Protein AF-A0A3P6FSD1-F1 (afdb_monomer)

Foldseek 3Di:
DDADDPVVQVVVCVVVVHQKGWGQHPVVRFIKMWGADPVGDIDIDGPDPPPPPPPVPPDPPPPPPPDDDD

InterPro domains:
  IPR032528 Sigma 54 modulation/S30EA ribosomal protein, C-terminal [PF16321] (1-44)
  IPR038416 Sigma 54 modulation/S30EA ribosomal protein, C-terminal domain superfamily [G3DSA:3.30.505.50] (3-55)
  IPR050574 HPF/YfiA ribosome-associated [PTHR33231] (1-57)

pLDDT: mean 75.65, std 14.51, range [46.25, 90.06]

Nearest PDB structures (foldseek):
  3ka5-assembly1_A  TM=9.451E-01  e=5.118E-06  Clostridium acetobutylicum
  3k2t-assembly1_A  TM=9.734E-01  e=4.758E-05  Listeria monocytogenes
  6t7o-assembly1_B  TM=9.324E-01  e=3.210E-05  Staphylococcus aureus subsp. aureus NCTC 8325
  3lyv-assembly1_B-2  TM=9.291E-01  e=1.549E-04  Streptococcus pyogenes serotype M6
  5nko-assembly1_B  TM=9.179E-01  e=1.045E-04  Staphylococcus aureus subsp. aureus NCTC 8325

Radius of gyration: 21.87 Å; Cα contacts (8 Å, |Δi|>4): 76; chains: 1; bounding box: 23×66×45 Å

Secondary structure (DSSP, 8-state):
---B-HHHHHHHHHHHT-SEEEEEBTTT-SEEEEEE-TTSSEEEE-------------------------

Organism: Brassica oleracea (NCBI:txid3712)

Sequence (70 aa):
MPPLAVAEAVEQLELVAHDFYGFQNEETGEINIVYKRREGGYGLIIPKKDGKSEKVEPLPTEQLNERSVA

Solvent-accessible surface area (backbone atoms only — not comparable to full-atom values): 4600 Å² total; per-residue (Å²): 130,80,61,39,52,74,68,57,48,50,53,50,26,62,75,70,70,49,61,65,37,78,45,32,30,59,90,78,68,43,58,34,34,41,32,62,44,94,90,62,62,75,46,79,44,71,71,70,87,66,85,67,79,69,71,72,70,74,73,78,81,77,76,77,72,84,74,80,89,135

Mean predicted aligned error: 13.05 Å

Structure (mmCIF, N/CA/C/O backbone):
data_AF-A0A3P6FSD1-F1
#
_entry.id   AF-A0A3P6FSD1-F1
#
loop_
_atom_site.group_PDB
_atom_site.id
_atom_site.type_symbol
_atom_site.label_atom_id
_atom_site.label_alt_id
_atom_site.label_comp_id
_atom_site.label_asym_id
_atom_site.label_entity_id
_atom_site.label_seq_id
_atom_site.pdbx_PDB_ins_code
_atom_site.Cartn_x
_atom_site.Cartn_y
_atom_site.Cartn_z
_atom_site.occupancy
_atom_site.B_iso_or_equiv
_atom_site.auth_seq_id
_atom_site.auth_comp_id
_atom_site.auth_asym_id
_atom_site.auth_atom_id
_atom_site.pdbx_PDB_model_num
ATOM 1 N N . MET A 1 1 ? 1.971 12.432 7.282 1.00 60.44 1 MET A N 1
ATOM 2 C CA . MET A 1 1 ? 2.102 11.803 5.953 1.00 60.44 1 MET A CA 1
ATOM 3 C C . MET A 1 1 ? 0.770 12.006 5.257 1.00 60.44 1 MET A C 1
ATOM 5 O O . MET A 1 1 ? -0.234 11.840 5.943 1.00 60.44 1 MET A O 1
ATOM 9 N N . PRO A 1 2 ? 0.733 12.466 4.000 1.00 74.38 2 PRO A N 1
ATOM 10 C CA . PRO A 1 2 ? -0.528 12.561 3.280 1.00 74.38 2 PRO A CA 1
ATOM 11 C C . PRO A 1 2 ? -1.106 11.150 3.089 1.00 74.38 2 PRO A C 1
ATOM 13 O O . PRO A 1 2 ? -0.333 10.217 2.848 1.00 74.38 2 PRO A O 1
ATOM 16 N N . PRO A 1 3 ? -2.425 10.971 3.247 1.00 80.38 3 PRO A N 1
ATOM 17 C CA . PRO A 1 3 ? -3.067 9.732 2.852 1.00 80.38 3 PRO A CA 1
ATOM 18 C C . PRO A 1 3 ? -2.960 9.550 1.329 1.00 80.38 3 PRO A C 1
ATOM 20 O O . PRO A 1 3 ? -2.927 10.530 0.586 1.00 80.38 3 PRO A O 1
ATOM 23 N N . LEU A 1 4 ? -2.854 8.300 0.888 1.00 88.44 4 LEU A N 1
ATOM 24 C CA . LEU A 1 4 ? -2.653 7.888 -0.500 1.00 88.44 4 LEU A CA 1
ATOM 25 C C . LEU A 1 4 ? -3.652 6.786 -0.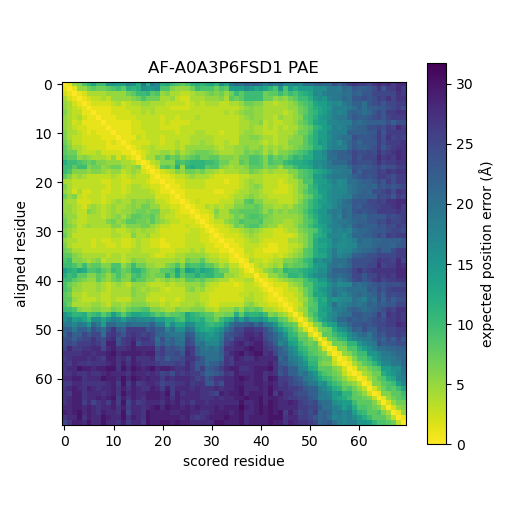859 1.00 88.44 4 LEU A C 1
ATOM 27 O O . LEU A 1 4 ? -3.982 5.929 -0.031 1.00 88.44 4 LEU A O 1
ATOM 31 N N . ALA A 1 5 ? -4.096 6.776 -2.111 1.00 87.75 5 ALA A N 1
ATOM 32 C CA . ALA A 1 5 ? -4.854 5.665 -2.661 1.00 87.75 5 ALA A CA 1
ATOM 33 C C . ALA A 1 5 ? -3.960 4.427 -2.858 1.00 87.75 5 ALA A C 1
ATOM 35 O O . ALA A 1 5 ? -2.740 4.519 -3.011 1.00 87.75 5 ALA A O 1
ATOM 36 N N . VAL A 1 6 ? -4.583 3.244 -2.902 1.00 85.69 6 VAL A N 1
ATOM 37 C CA . VAL A 1 6 ? -3.872 1.972 -3.130 1.00 85.69 6 VAL A CA 1
ATOM 38 C C . VAL A 1 6 ? -3.122 1.978 -4.468 1.00 85.69 6 VAL A C 1
ATOM 40 O O . VAL A 1 6 ? -2.013 1.460 -4.540 1.00 85.69 6 VAL A O 1
ATOM 43 N N . ALA A 1 7 ? -3.711 2.572 -5.510 1.00 86.50 7 ALA A N 1
ATOM 44 C CA . ALA A 1 7 ? -3.100 2.669 -6.835 1.00 86.50 7 ALA A CA 1
ATOM 45 C C . ALA A 1 7 ? -1.822 3.525 -6.812 1.00 86.50 7 ALA A C 1
ATOM 47 O O . ALA A 1 7 ? -0.768 3.057 -7.232 1.00 86.50 7 ALA A O 1
ATOM 48 N N . GLU A 1 8 ? -1.890 4.709 -6.201 1.00 88.88 8 GLU A N 1
ATOM 49 C CA . GLU A 1 8 ? -0.741 5.609 -6.038 1.00 88.88 8 GLU A CA 1
ATOM 50 C C . GLU A 1 8 ? 0.391 4.931 -5.252 1.00 88.88 8 GLU A C 1
ATOM 52 O O . GLU A 1 8 ? 1.569 5.047 -5.583 1.00 88.88 8 GLU A O 1
ATOM 57 N N . ALA A 1 9 ? 0.045 4.166 -4.213 1.00 88.12 9 ALA A N 1
ATOM 58 C CA . ALA A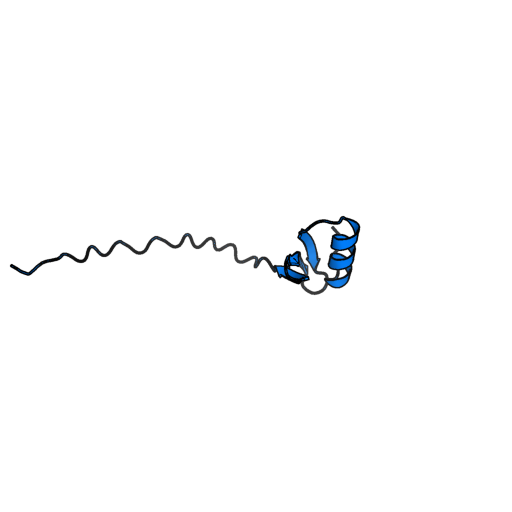 1 9 ? 1.014 3.407 -3.432 1.00 88.12 9 ALA A CA 1
ATOM 59 C C . ALA A 1 9 ? 1.725 2.313 -4.251 1.00 88.12 9 ALA A C 1
ATOM 61 O O . ALA A 1 9 ? 2.898 2.032 -3.998 1.00 88.12 9 ALA A O 1
ATOM 62 N N . VAL A 1 10 ? 1.046 1.704 -5.231 1.00 86.94 10 VAL A N 1
ATOM 63 C CA . VAL A 1 10 ? 1.668 0.760 -6.175 1.00 86.94 10 VAL A CA 1
ATOM 64 C C . VAL A 1 10 ? 2.652 1.493 -7.078 1.00 86.94 10 VAL A C 1
ATOM 66 O O . VAL A 1 10 ? 3.784 1.038 -7.214 1.00 86.94 10 VAL A O 1
ATOM 69 N N . GLU A 1 11 ? 2.278 2.649 -7.624 1.00 88.31 11 GLU A N 1
ATOM 70 C CA . GLU A 1 11 ? 3.182 3.450 -8.457 1.00 88.31 11 GLU A CA 1
ATOM 71 C C . GLU A 1 11 ? 4.439 3.861 -7.684 1.00 88.31 11 GLU A C 1
ATOM 73 O O . GLU A 1 11 ? 5.555 3.726 -8.185 1.00 88.31 11 GLU A O 1
ATOM 78 N N . GLN A 1 12 ? 4.289 4.277 -6.423 1.00 86.56 12 GLN A N 1
ATOM 79 C CA . GLN A 1 12 ? 5.432 4.577 -5.558 1.00 86.56 12 GLN A CA 1
ATOM 80 C C . GLN A 1 12 ? 6.293 3.336 -5.280 1.00 86.56 12 GLN A C 1
ATOM 82 O O . GLN A 1 12 ? 7.519 3.426 -5.311 1.00 86.56 12 GLN A O 1
ATOM 87 N N . LEU A 1 13 ? 5.690 2.165 -5.055 1.00 86.56 13 LEU A N 1
ATOM 88 C CA . LEU A 1 13 ? 6.432 0.911 -4.894 1.00 86.56 13 LEU A CA 1
ATOM 89 C C . LEU A 1 13 ? 7.294 0.602 -6.130 1.00 86.56 13 LEU A C 1
ATOM 91 O O . LEU A 1 13 ? 8.450 0.194 -5.989 1.00 86.56 13 LEU A O 1
ATOM 95 N N . GLU A 1 14 ? 6.757 0.828 -7.329 1.00 84.69 14 GLU A N 1
ATOM 96 C CA . GLU A 1 14 ? 7.472 0.613 -8.590 1.00 84.69 14 GLU A CA 1
ATOM 97 C C . GLU A 1 14 ? 8.579 1.644 -8.827 1.00 84.69 14 GLU A C 1
ATOM 99 O O . GLU A 1 14 ? 9.668 1.275 -9.268 1.00 84.69 14 GLU A O 1
ATOM 104 N N . LEU A 1 15 ? 8.343 2.910 -8.472 1.00 85.19 15 LEU A N 1
ATOM 105 C CA . LEU A 1 15 ? 9.325 3.992 -8.597 1.00 85.19 15 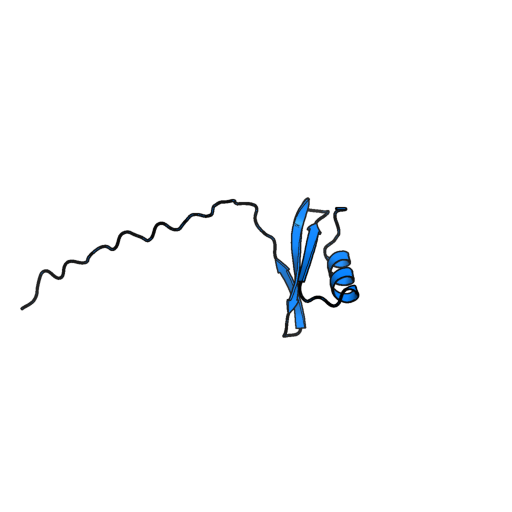LEU A CA 1
ATOM 106 C C . LEU A 1 15 ? 10.529 3.815 -7.666 1.00 85.19 15 LEU A C 1
ATOM 108 O O . LEU A 1 15 ? 11.660 4.094 -8.062 1.00 85.19 15 LEU A O 1
ATOM 112 N N . VAL A 1 16 ? 10.302 3.352 -6.434 1.00 83.25 16 VAL A N 1
ATOM 113 C CA . VAL A 1 16 ? 11.374 3.117 -5.448 1.00 83.25 16 VAL A CA 1
ATOM 114 C C . VAL A 1 16 ? 12.003 1.720 -5.635 1.00 83.25 16 VAL A C 1
ATOM 116 O O . VAL A 1 16 ? 13.031 1.420 -5.033 1.00 83.25 16 VAL A O 1
ATOM 119 N N . ALA A 1 17 ? 11.428 0.867 -6.493 1.00 78.06 17 ALA A N 1
ATOM 120 C CA . ALA A 1 17 ? 11.885 -0.500 -6.760 1.00 78.06 17 ALA A CA 1
ATOM 121 C C . ALA A 1 17 ? 12.051 -1.360 -5.486 1.00 78.06 17 ALA A C 1
ATOM 123 O O . ALA A 1 17 ? 12.965 -2.180 -5.387 1.00 78.06 17 ALA A O 1
ATOM 124 N N . HIS A 1 18 ? 11.160 -1.174 -4.508 1.00 82.25 18 HIS A N 1
ATOM 125 C CA . HIS A 1 18 ? 11.132 -1.942 -3.260 1.00 82.25 18 HIS A CA 1
ATOM 126 C C . HIS A 1 18 ? 10.073 -3.052 -3.299 1.00 82.25 18 HIS A C 1
ATOM 128 O O . HIS A 1 18 ? 9.068 -2.955 -3.997 1.00 82.25 18 HIS A O 1
ATOM 134 N N . ASP A 1 19 ? 10.261 -4.103 -2.498 1.00 83.19 19 ASP A N 1
ATOM 135 C CA . ASP A 1 19 ? 9.287 -5.198 -2.391 1.00 83.19 19 ASP A CA 1
ATOM 136 C C . ASP A 1 19 ? 8.064 -4.860 -1.522 1.00 83.19 19 ASP A C 1
ATOM 138 O O . ASP A 1 19 ? 7.032 -5.516 -1.659 1.00 83.19 19 ASP A O 1
ATOM 142 N N . PHE A 1 20 ? 8.157 -3.855 -0.643 1.00 87.88 20 PHE A N 1
ATOM 143 C CA . PHE A 1 20 ? 7.111 -3.477 0.315 1.00 87.88 20 PHE A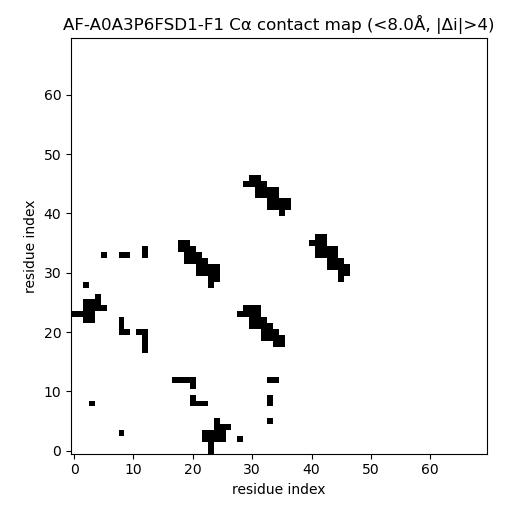 CA 1
ATOM 144 C C . PHE A 1 20 ? 6.987 -1.954 0.411 1.00 87.88 20 PHE A C 1
ATOM 146 O O . PHE A 1 20 ? 7.996 -1.260 0.538 1.00 87.88 20 PHE A O 1
ATOM 153 N N . TYR A 1 21 ? 5.757 -1.445 0.427 1.00 88.69 21 TYR A N 1
ATOM 154 C CA . TYR A 1 21 ? 5.456 -0.027 0.589 1.00 88.69 21 TYR A CA 1
ATOM 155 C C . TYR A 1 21 ? 4.283 0.163 1.555 1.00 88.69 21 TYR A C 1
ATOM 157 O O . TYR A 1 21 ? 3.175 -0.315 1.318 1.00 88.69 21 TYR A O 1
ATOM 165 N N . GLY A 1 22 ? 4.542 0.834 2.678 1.00 88.44 22 GLY A N 1
ATOM 166 C CA . GLY A 1 22 ? 3.531 1.171 3.679 1.00 88.44 22 GLY A CA 1
ATOM 167 C C . GLY A 1 22 ? 2.981 2.574 3.451 1.00 88.44 22 GLY A C 1
ATOM 168 O O . GLY A 1 22 ? 3.753 3.525 3.356 1.00 88.44 22 GLY A O 1
ATOM 169 N N . PHE A 1 23 ? 1.661 2.711 3.405 1.00 88.88 23 PHE A N 1
ATOM 170 C CA . PHE A 1 23 ? 0.972 3.981 3.201 1.00 88.88 23 PHE A CA 1
ATOM 171 C C . PHE A 1 23 ? -0.274 4.076 4.079 1.00 88.88 23 PHE A C 1
ATOM 173 O O . PHE A 1 23 ? -0.779 3.076 4.583 1.00 88.88 23 PHE A O 1
ATOM 180 N N . GLN A 1 24 ? -0.770 5.292 4.283 1.00 88.50 24 GLN A N 1
ATOM 181 C CA . GLN A 1 24 ? -2.057 5.508 4.930 1.00 88.50 24 GLN A CA 1
ATOM 182 C C . GLN A 1 24 ? -3.130 5.591 3.847 1.00 88.50 24 GLN A C 1
ATOM 184 O O .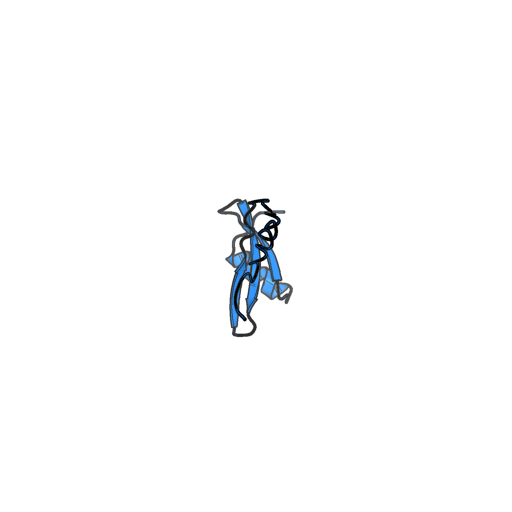 GLN A 1 24 ? -3.042 6.455 2.984 1.00 88.50 24 GLN A O 1
ATOM 189 N N . ASN A 1 25 ? -4.115 4.704 3.879 1.00 86.75 25 ASN A N 1
ATOM 190 C CA . ASN A 1 25 ? -5.218 4.691 2.929 1.00 86.75 25 ASN A CA 1
ATOM 191 C C . ASN A 1 25 ? -6.113 5.928 3.137 1.00 86.75 25 ASN A C 1
ATOM 193 O O . ASN A 1 25 ? -6.479 6.228 4.273 1.00 86.75 25 ASN A O 1
ATOM 197 N N . GLU A 1 26 ? -6.460 6.650 2.067 1.00 87.31 26 GLU A N 1
ATOM 198 C CA . GLU A 1 26 ? -7.322 7.841 2.169 1.00 87.31 26 GLU A CA 1
ATOM 199 C C . GLU A 1 26 ? -8.799 7.533 2.432 1.00 87.31 26 GLU A C 1
ATOM 201 O O . GLU A 1 26 ? -9.471 8.312 3.102 1.00 87.31 26 GLU A O 1
ATOM 206 N N . GLU A 1 27 ? -9.291 6.392 1.954 1.00 83.31 27 GLU A N 1
ATOM 207 C CA . GLU A 1 27 ? -10.688 5.979 2.089 1.00 83.31 27 GLU A CA 1
ATOM 208 C C . GLU A 1 27 ? -10.986 5.469 3.501 1.00 83.31 27 GLU A C 1
ATOM 210 O O . GLU A 1 27 ? -12.036 5.767 4.068 1.00 83.31 27 GLU A O 1
ATOM 215 N N . THR A 1 28 ? -10.062 4.698 4.086 1.00 80.56 28 THR A N 1
ATOM 216 C CA . THR A 1 28 ? -10.244 4.108 5.424 1.00 80.56 28 THR A CA 1
ATOM 217 C C . THR A 1 28 ? -9.517 4.873 6.527 1.00 80.56 28 THR A C 1
ATOM 219 O O . THR A 1 28 ? -9.837 4.720 7.704 1.00 80.56 28 THR A O 1
ATOM 222 N N . GLY A 1 29 ? -8.520 5.690 6.179 1.00 83.69 29 GLY A N 1
ATOM 223 C CA . GLY A 1 29 ? -7.633 6.346 7.140 1.00 83.69 29 GLY A CA 1
ATOM 224 C C . GLY A 1 29 ? -6.669 5.391 7.856 1.00 83.69 29 GLY A C 1
ATOM 225 O O . GLY A 1 29 ? -5.934 5.831 8.746 1.00 83.69 29 GLY A O 1
ATOM 226 N N . GLU A 1 30 ? -6.658 4.104 7.498 1.00 84.75 30 GLU A N 1
ATOM 227 C CA . GLU A 1 30 ? -5.833 3.067 8.122 1.00 84.75 30 GLU A CA 1
ATOM 228 C C . GLU A 1 30 ? -4.476 2.914 7.427 1.00 84.75 30 GLU A C 1
ATOM 230 O O . GLU A 1 30 ? -4.291 3.313 6.280 1.00 84.75 30 GLU A O 1
ATOM 235 N N . ILE A 1 31 ? -3.498 2.338 8.131 1.00 86.75 31 ILE A N 1
ATOM 236 C CA . ILE A 1 31 ? -2.210 1.995 7.521 1.00 86.75 31 ILE A CA 1
ATOM 237 C C . ILE A 1 31 ? -2.394 0.711 6.726 1.00 86.75 31 ILE A C 1
ATOM 239 O O . ILE A 1 31 ? -2.807 -0.290 7.295 1.00 86.75 31 ILE A O 1
ATOM 243 N N . ASN A 1 32 ? -2.018 0.728 5.453 1.00 90.00 32 ASN A N 1
ATOM 244 C CA . ASN A 1 32 ? -1.980 -0.430 4.577 1.00 90.00 32 ASN A CA 1
ATOM 245 C C . ASN A 1 32 ? -0.553 -0.628 4.056 1.00 90.00 32 ASN A C 1
ATOM 247 O O . ASN A 1 32 ? 0.211 0.323 3.907 1.00 90.00 32 ASN A O 1
ATOM 251 N N . ILE A 1 33 ? -0.181 -1.870 3.767 1.00 89.81 33 ILE A N 1
ATOM 252 C CA . ILE A 1 33 ? 1.128 -2.208 3.205 1.00 89.81 33 ILE A CA 1
ATOM 253 C C . ILE A 1 33 ? 0.903 -2.974 1.909 1.00 89.81 33 ILE A C 1
ATOM 255 O O . ILE A 1 33 ? 0.338 -4.066 1.926 1.00 89.81 33 ILE A O 1
ATOM 259 N N . VAL A 1 34 ? 1.336 -2.411 0.786 1.00 90.06 34 VAL A N 1
ATOM 260 C CA . VAL A 1 34 ? 1.351 -3.106 -0.502 1.00 90.06 34 VAL A CA 1
ATOM 261 C C . VAL A 1 34 ? 2.701 -3.785 -0.706 1.00 90.06 34 VAL A C 1
ATOM 263 O O . VAL A 1 34 ? 3.736 -3.256 -0.303 1.00 90.06 34 VAL A O 1
ATOM 266 N N . TYR A 1 35 ? 2.701 -4.981 -1.288 1.00 90.00 35 TYR A N 1
ATOM 267 C CA . TYR A 1 35 ? 3.923 -5.727 -1.570 1.00 90.00 35 TYR A CA 1
ATOM 268 C C . TYR A 1 35 ? 3.859 -6.470 -2.899 1.00 90.00 35 TYR A C 1
ATOM 270 O O . TYR A 1 35 ? 2.784 -6.867 -3.358 1.00 90.00 35 TYR A O 1
ATOM 278 N N . LYS A 1 36 ? 5.022 -6.686 -3.515 1.00 87.75 36 LYS A N 1
ATOM 279 C CA . LYS A 1 36 ? 5.140 -7.422 -4.776 1.00 87.75 36 LYS A CA 1
ATOM 280 C C . LYS A 1 36 ? 5.281 -8.920 -4.511 1.00 87.75 36 LYS A C 1
ATOM 282 O O . LYS A 1 36 ? 6.103 -9.353 -3.706 1.00 87.75 36 LYS A O 1
ATOM 287 N N . ARG A 1 37 ? 4.476 -9.744 -5.186 1.00 86.44 37 ARG A N 1
ATOM 288 C CA . ARG A 1 37 ? 4.566 -11.210 -5.088 1.00 86.44 37 ARG A CA 1
ATOM 289 C C . ARG A 1 37 ? 5.627 -11.743 -6.048 1.00 86.44 37 ARG A C 1
ATOM 291 O O . ARG A 1 37 ? 5.723 -11.295 -7.188 1.00 86.44 37 ARG A O 1
ATOM 298 N N . ARG A 1 38 ? 6.371 -12.768 -5.613 1.00 79.19 38 ARG A N 1
ATOM 299 C CA . ARG A 1 38 ? 7.370 -13.457 -6.455 1.00 79.19 38 ARG A CA 1
ATOM 300 C C . ARG A 1 38 ? 6.763 -14.149 -7.680 1.00 79.19 38 ARG A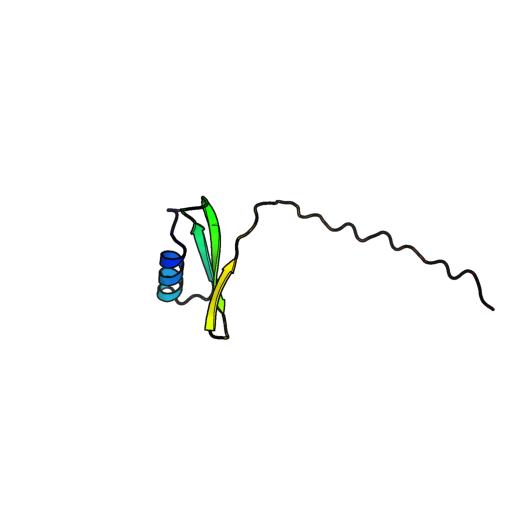 C 1
ATOM 302 O O . ARG A 1 38 ? 7.431 -14.241 -8.699 1.00 79.19 38 ARG A O 1
ATOM 309 N N . GLU A 1 39 ? 5.512 -14.598 -7.591 1.00 79.19 39 GLU A N 1
ATOM 310 C CA . GLU A 1 39 ? 4.781 -15.243 -8.697 1.00 79.19 39 GLU A CA 1
ATOM 311 C C . GLU A 1 39 ? 4.087 -14.244 -9.644 1.00 79.19 39 GLU A C 1
ATOM 313 O O . GLU A 1 39 ? 3.377 -14.646 -10.560 1.00 79.19 39 GLU A O 1
ATOM 318 N N . GLY A 1 40 ? 4.300 -12.939 -9.448 1.00 77.31 40 GLY A N 1
ATOM 319 C CA . GLY A 1 40 ? 3.577 -11.888 -10.158 1.00 77.31 40 GLY A CA 1
ATOM 320 C C . GLY A 1 40 ? 2.310 -11.454 -9.416 1.00 77.31 40 GLY A C 1
ATOM 321 O O . GLY A 1 40 ? 1.658 -12.229 -8.715 1.00 77.31 40 GLY A O 1
ATOM 322 N N . GLY A 1 41 ? 1.986 -10.170 -9.543 1.00 84.81 41 GLY 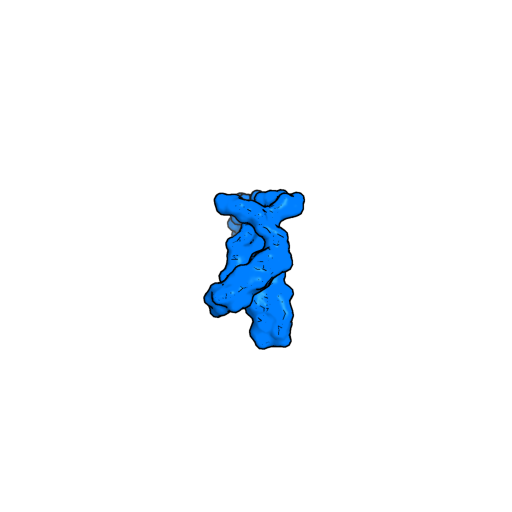A N 1
ATOM 323 C CA . GLY A 1 41 ? 0.874 -9.528 -8.844 1.00 84.81 41 GLY A CA 1
ATOM 324 C C . GLY A 1 41 ? 1.278 -8.818 -7.550 1.00 84.81 41 GLY A C 1
ATOM 325 O O . GLY A 1 41 ? 2.412 -8.913 -7.074 1.00 84.81 41 GLY A O 1
ATOM 326 N N . TYR A 1 42 ? 0.312 -8.099 -6.984 1.00 88.00 42 TYR A N 1
ATOM 327 C CA . TYR A 1 42 ? 0.475 -7.289 -5.780 1.00 88.00 42 TYR A CA 1
ATOM 328 C C . TYR A 1 42 ? -0.400 -7.854 -4.663 1.00 88.00 42 TYR A C 1
ATOM 330 O O . TYR A 1 42 ? -1.515 -8.320 -4.904 1.00 88.00 42 TYR A O 1
ATOM 338 N N . GLY A 1 43 ? 0.117 -7.847 -3.441 1.00 88.81 43 GLY A N 1
ATOM 339 C CA . GLY A 1 43 ? -0.642 -8.156 -2.238 1.00 88.81 43 GLY A CA 1
ATOM 340 C C . GLY A 1 43 ? -0.841 -6.905 -1.392 1.00 88.81 43 GLY A C 1
ATOM 341 O O . GLY A 1 43 ? 0.025 -6.036 -1.355 1.00 88.81 43 GLY A O 1
ATOM 342 N N . LEU A 1 44 ? -1.973 -6.831 -0.694 1.00 87.69 44 LEU A N 1
ATOM 343 C CA . LEU A 1 44 ? -2.287 -5.766 0.253 1.00 87.69 44 LEU A CA 1
ATOM 344 C C . LEU A 1 44 ? -2.411 -6.369 1.655 1.00 87.69 44 LEU A C 1
ATOM 346 O O . LEU A 1 44 ? -3.150 -7.331 1.859 1.00 87.69 44 LEU A O 1
ATOM 350 N N . ILE A 1 45 ? -1.685 -5.811 2.616 1.00 88.81 45 ILE A N 1
ATOM 351 C CA . ILE A 1 45 ? -1.741 -6.166 4.034 1.00 88.81 45 ILE A CA 1
ATOM 352 C C . ILE A 1 45 ? -2.404 -5.006 4.766 1.00 88.81 45 ILE A C 1
ATOM 354 O O . ILE A 1 45 ? -1.943 -3.870 4.682 1.00 88.81 45 ILE A O 1
ATOM 358 N N . ILE A 1 46 ? -3.469 -5.304 5.504 1.00 85.31 46 ILE A N 1
ATOM 359 C CA . ILE A 1 46 ? -4.187 -4.338 6.337 1.00 85.31 46 ILE A CA 1
ATOM 360 C C . ILE A 1 46 ? -3.920 -4.721 7.799 1.00 85.31 46 ILE A C 1
ATOM 362 O O . ILE A 1 46 ? -4.537 -5.670 8.297 1.00 85.31 46 ILE A O 1
ATOM 366 N N . PRO A 1 47 ? -2.963 -4.076 8.493 1.00 80.38 47 PRO A N 1
ATOM 367 C CA . PRO A 1 47 ? -2.786 -4.254 9.927 1.00 80.38 47 PRO A CA 1
ATOM 368 C C . PRO A 1 47 ? -4.054 -3.828 10.672 1.00 80.38 47 PRO A C 1
ATOM 370 O O . PRO A 1 47 ? -4.343 -2.643 10.821 1.00 80.38 47 PRO A O 1
ATOM 373 N N . LYS A 1 48 ? -4.800 -4.804 11.193 1.00 78.19 48 LYS A N 1
ATOM 374 C CA . LYS A 1 48 ? -5.900 -4.521 12.114 1.00 78.19 48 LYS A CA 1
ATOM 375 C C . LYS A 1 48 ? -5.327 -3.941 13.402 1.00 78.19 48 LYS A C 1
ATOM 377 O O . LYS A 1 48 ? -4.520 -4.584 14.069 1.00 78.19 48 LYS A O 1
ATOM 382 N N . LYS A 1 49 ? -5.799 -2.756 13.789 1.00 64.12 49 LYS A N 1
ATOM 383 C CA . LYS A 1 49 ? -5.543 -2.118 15.093 1.00 64.12 49 LYS A CA 1
ATOM 384 C C . LYS A 1 49 ? -6.230 -2.837 16.268 1.00 64.12 49 LYS A C 1
ATOM 386 O O . LYS A 1 49 ? -6.545 -2.208 17.273 1.00 64.12 49 LYS A O 1
ATOM 391 N N . ASP A 1 50 ? -6.440 -4.147 16.189 1.00 56.97 50 ASP A N 1
ATOM 392 C CA . ASP A 1 50 ? -6.800 -4.917 17.373 1.00 56.97 50 ASP A CA 1
ATOM 393 C C . ASP A 1 50 ? -5.491 -5.241 18.090 1.00 56.97 50 ASP A C 1
ATOM 395 O O . ASP A 1 50 ? -4.823 -6.235 17.815 1.00 56.97 50 ASP A O 1
ATOM 399 N N . GLY A 1 51 ? -5.083 -4.341 18.986 1.00 53.81 51 GLY A N 1
ATOM 400 C CA . GLY A 1 51 ? -3.951 -4.506 19.899 1.00 53.81 51 GLY A CA 1
ATOM 401 C C . GLY A 1 51 ? -4.139 -5.644 20.907 1.00 53.81 51 GLY A C 1
ATOM 402 O O . GLY A 1 51 ? -3.670 -5.547 22.035 1.00 53.81 51 GLY A O 1
ATOM 403 N N . LYS A 1 52 ? -4.812 -6.728 20.523 1.00 46.50 52 LYS A N 1
ATOM 404 C CA . LYS A 1 52 ? -4.756 -7.997 21.221 1.00 46.50 52 LYS A CA 1
ATOM 405 C C . LYS A 1 52 ? -3.622 -8.804 20.615 1.00 46.50 52 LYS A C 1
ATOM 407 O O . LYS A 1 52 ? -3.814 -9.727 19.831 1.00 46.50 52 LYS A O 1
ATOM 412 N N . SER A 1 53 ? -2.418 -8.530 21.099 1.00 50.00 53 SER A N 1
ATOM 413 C CA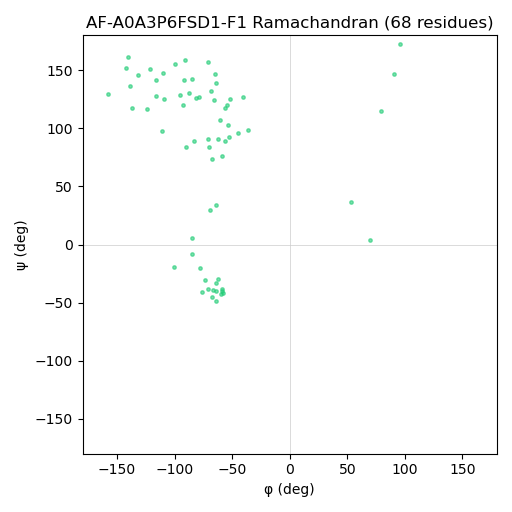 . SER A 1 53 ? -1.590 -9.647 21.527 1.00 50.00 53 SER A CA 1
ATOM 414 C C . SER A 1 53 ? -2.372 -10.392 22.619 1.00 50.00 53 SER A C 1
ATOM 416 O O . SER A 1 53 ? -2.090 -10.241 23.807 1.00 50.00 53 SER A O 1
ATOM 418 N N .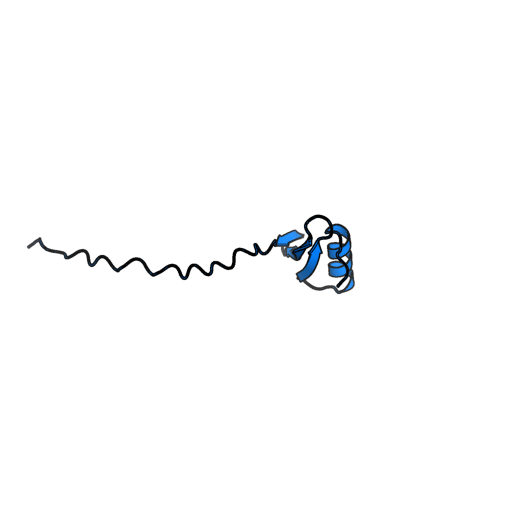 GLU A 1 54 ? -3.391 -11.171 22.243 1.00 53.19 54 GLU A N 1
ATOM 419 C CA . GLU A 1 54 ? -3.722 -12.355 23.018 1.00 53.19 54 GLU A CA 1
ATOM 420 C C . GLU A 1 54 ? -2.461 -13.197 22.892 1.00 53.19 54 GLU A C 1
ATOM 422 O O . GLU A 1 54 ? -2.235 -13.920 21.924 1.00 53.19 54 GLU A O 1
ATOM 427 N N . LYS A 1 55 ? -1.552 -12.987 23.849 1.00 49.84 55 LYS A N 1
ATOM 428 C CA . LYS A 1 55 ? -0.689 -14.039 24.342 1.00 49.84 55 LYS A CA 1
ATOM 429 C C . LYS A 1 55 ? -1.649 -15.200 24.526 1.00 49.84 55 LYS A C 1
ATOM 431 O O . LYS A 1 55 ? -2.391 -15.206 25.501 1.00 49.84 55 LYS A O 1
ATOM 436 N N . VAL A 1 56 ? -1.726 -16.076 23.528 1.00 59.97 56 VAL A N 1
ATOM 437 C CA . VAL A 1 56 ? -2.401 -17.354 23.660 1.00 59.97 56 VAL A CA 1
ATOM 438 C C . VAL A 1 56 ? -1.745 -17.960 24.884 1.00 59.97 56 VAL A C 1
ATOM 440 O O . VAL A 1 56 ? -0.561 -18.303 24.864 1.00 59.97 56 VAL A O 1
ATOM 443 N N . GLU A 1 57 ? -2.447 -17.909 26.014 1.00 53.31 57 GLU A N 1
ATOM 444 C CA . GLU A 1 57 ? -2.021 -18.630 27.192 1.00 53.31 57 GLU A CA 1
ATOM 445 C C . GLU A 1 57 ? -1.872 -20.067 26.701 1.00 53.31 57 GLU A C 1
ATOM 447 O O . GLU A 1 57 ? -2.820 -20.589 26.101 1.00 53.31 57 GLU A O 1
ATOM 452 N N . PRO A 1 58 ? -0.674 -20.672 26.793 1.00 54.69 58 PRO A N 1
ATOM 453 C CA . PRO A 1 58 ? -0.540 -22.059 26.409 1.00 54.69 58 PRO A CA 1
ATOM 454 C C . PRO A 1 58 ? -1.559 -22.809 27.255 1.00 54.69 58 PRO A C 1
ATOM 456 O O . PRO A 1 58 ? -1.512 -22.737 28.485 1.00 54.69 58 PRO A O 1
ATOM 459 N N . LEU A 1 59 ? -2.525 -23.426 26.570 1.00 57.97 59 LEU A N 1
ATOM 460 C CA . LEU A 1 59 ? -3.542 -24.277 27.166 1.00 57.97 59 LEU A CA 1
ATOM 461 C C . LEU A 1 59 ? -2.850 -25.127 28.236 1.00 57.97 59 LEU A C 1
ATOM 463 O O . LEU A 1 59 ? -1.800 -25.707 27.929 1.00 57.97 59 LEU A O 1
ATOM 467 N N . PRO A 1 60 ? -3.355 -25.144 29.484 1.00 53.53 60 PRO A N 1
ATOM 468 C CA . PRO A 1 60 ? -2.733 -25.921 30.536 1.00 53.53 60 PRO A CA 1
ATOM 469 C C . PRO A 1 60 ? -2.556 -27.340 30.017 1.00 53.53 60 PRO A C 1
ATOM 471 O O . PRO A 1 60 ? -3.492 -27.945 29.496 1.00 53.53 60 PRO A O 1
ATOM 474 N N . THR A 1 61 ? -1.313 -27.809 30.090 1.00 61.78 61 THR A N 1
ATOM 475 C CA . THR A 1 61 ? -0.913 -29.178 29.804 1.00 61.78 61 THR A CA 1
ATOM 476 C C . THR A 1 61 ? -1.793 -30.084 30.655 1.00 61.78 61 THR A C 1
ATOM 478 O O . THR A 1 61 ? -1.491 -30.319 31.825 1.00 61.78 61 THR A O 1
ATOM 481 N N . GLU A 1 62 ? -2.914 -30.542 30.099 1.00 58.81 62 GLU A N 1
ATOM 482 C CA . GLU A 1 62 ? -3.736 -31.562 30.727 1.00 58.81 62 GLU A CA 1
ATOM 483 C C . GLU A 1 62 ? -2.914 -32.840 30.617 1.00 58.81 62 GLU A C 1
ATOM 485 O O . GLU A 1 62 ? -2.876 -33.537 29.602 1.00 58.81 62 GLU A O 1
ATOM 490 N N . GLN A 1 63 ? -2.129 -33.045 31.666 1.00 57.00 63 GLN A N 1
ATOM 491 C CA . GLN A 1 63 ? -1.406 -34.248 31.983 1.00 57.00 63 GLN A CA 1
ATOM 492 C C . GLN A 1 63 ? -2.453 -35.360 32.041 1.00 57.00 63 GLN A C 1
ATOM 494 O O . GLN A 1 63 ? -3.060 -35.601 33.085 1.00 57.00 63 GLN A O 1
ATOM 499 N N . LEU A 1 64 ? -2.714 -35.995 30.892 1.00 53.62 64 LEU A N 1
ATOM 500 C CA . LEU A 1 64 ? -3.529 -37.195 30.812 1.00 53.62 64 LEU A CA 1
ATOM 501 C C . LEU A 1 64 ? -2.716 -38.308 31.459 1.00 53.62 64 LEU A C 1
ATOM 503 O O . LEU A 1 64 ? -1.965 -39.042 30.831 1.00 53.62 64 LEU A O 1
ATOM 507 N N . ASN A 1 65 ? -2.843 -38.320 32.776 1.00 63.72 65 ASN A N 1
ATOM 508 C CA . ASN A 1 65 ? -2.579 -39.388 33.700 1.00 63.72 65 ASN A CA 1
ATOM 509 C C . ASN A 1 65 ? -2.974 -40.728 33.066 1.00 63.72 65 ASN A C 1
ATOM 511 O O . ASN A 1 65 ? -4.142 -41.119 33.097 1.00 63.72 65 ASN A O 1
ATOM 515 N N . GLU A 1 66 ? -1.981 -41.433 32.525 1.00 58.91 66 GLU A N 1
ATOM 516 C CA . GLU A 1 66 ? -2.046 -42.858 32.216 1.00 58.91 66 GLU A CA 1
ATOM 517 C C . GLU A 1 66 ? -2.126 -43.624 33.544 1.00 58.91 66 GLU A C 1
ATOM 519 O O . GLU A 1 66 ? -1.170 -44.226 34.030 1.00 58.91 66 GLU A O 1
ATOM 524 N N . ARG A 1 67 ? -3.294 -43.563 34.189 1.00 59.47 67 ARG A N 1
ATOM 525 C CA . ARG A 1 67 ? -3.733 -44.654 35.048 1.00 59.47 67 ARG A CA 1
ATOM 526 C C . ARG A 1 67 ? -4.340 -45.715 34.144 1.00 59.47 67 ARG A C 1
ATOM 528 O O . ARG A 1 67 ? -5.291 -45.424 33.424 1.00 59.47 67 ARG A O 1
ATOM 535 N N . SER A 1 68 ? -3.804 -46.926 34.303 1.00 54.38 68 SER A N 1
ATOM 536 C CA . SER A 1 68 ? -4.221 -48.189 33.683 1.00 54.38 68 SER A CA 1
ATOM 537 C C . SER A 1 68 ? -3.713 -48.303 32.241 1.00 54.38 68 SER A C 1
ATOM 539 O O . SER A 1 68 ? -4.083 -47.506 31.396 1.00 54.38 68 SER A O 1
ATOM 541 N N . VAL A 1 69 ? -2.829 -49.243 31.896 1.00 54.75 69 VAL A N 1
ATOM 542 C CA . VAL A 1 69 ? -3.021 -50.699 32.014 1.00 54.75 69 VAL A CA 1
ATOM 543 C C . VAL A 1 69 ? -1.662 -51.426 32.048 1.00 54.75 69 VAL A C 1
ATOM 545 O O . VAL A 1 69 ? -0.852 -51.187 31.156 1.00 54.75 69 VAL A O 1
ATOM 548 N N . ALA A 1 70 ? -1.453 -52.308 33.037 1.00 46.25 70 ALA A N 1
ATOM 549 C CA . ALA A 1 70 ? -0.771 -53.622 32.984 1.00 46.25 70 ALA A CA 1
ATOM 550 C C . ALA A 1 70 ? -0.252 -54.023 34.373 1.00 46.25 70 ALA A C 1
ATOM 552 O O . ALA A 1 70 ? 0.604 -53.298 34.925 1.00 46.25 70 ALA A O 1
#